Protein AF-B5AGU4-F1 (afdb_monomer)

InterPro domains:
  IPR000353 MHC class II, beta chain, N-terminal [PF00969] (6-67)
  IPR000353 MHC class II, beta chain, N-terminal [SM00921] (1-69)
  IPR011162 MHC classes I/II-like antigen recognition protein [SSF54452] (1-75)
  IPR014745 MHC class II, alpha/beta chain, N-terminal [G3DSA:3.10.320.10] (1-72)

Mean predicted aligned error: 3.12 Å

pLDDT: mean 95.68, std 5.25, range [65.62, 98.69]

Organism: NCBI:txid340988

Structure (mmCIF, N/CA/C/O backbone):
data_AF-B5AGU4-F1
#
_entry.id   AF-B5AGU4-F1
#
loop_
_atom_site.group_PDB
_atom_site.id
_atom_site.type_symbol
_atom_site.label_atom_id
_atom_site.label_alt_id
_atom_site.label_comp_id
_atom_site.label_asym_id
_atom_site.label_entity_id
_atom_site.label_seq_id
_atom_site.pdbx_PDB_ins_code
_atom_site.Cartn_x
_atom_site.Cartn_y
_atom_site.Cartn_z
_atom_site.occupancy
_atom_site.B_iso_or_equiv
_atom_site.auth_seq_id
_atom_site.auth_comp_id
_atom_site.auth_asym_id
_atom_site.auth_atom_id
_atom_site.pdbx_PDB_model_num
ATOM 1 N N . SER A 1 1 ? 9.314 -9.910 -17.369 1.00 79.06 1 SER A N 1
ATOM 2 C CA . SER A 1 1 ? 7.893 -10.057 -16.972 1.00 79.06 1 SER A CA 1
ATOM 3 C C . SER A 1 1 ? 7.138 -8.777 -17.269 1.00 79.06 1 SER A C 1
ATOM 5 O O . SER A 1 1 ? 7.770 -7.733 -17.333 1.00 79.06 1 SER A O 1
ATOM 7 N N . ASP A 1 2 ? 5.820 -8.827 -17.433 1.00 85.75 2 ASP A N 1
ATOM 8 C CA . ASP A 1 2 ? 4.964 -7.642 -17.629 1.00 85.75 2 ASP A CA 1
ATOM 9 C C . ASP A 1 2 ? 4.532 -6.964 -16.310 1.00 85.75 2 ASP A C 1
ATOM 11 O O . ASP A 1 2 ? 4.111 -5.805 -16.328 1.00 85.75 2 ASP A O 1
ATOM 15 N N . TYR A 1 3 ? 4.720 -7.655 -15.177 1.00 93.56 3 TYR A N 1
ATOM 16 C CA . TYR A 1 3 ? 4.446 -7.188 -13.812 1.00 93.56 3 TYR A CA 1
ATOM 17 C C . TYR A 1 3 ? 2.982 -6.791 -13.579 1.00 93.56 3 TYR A C 1
ATOM 19 O O . TYR A 1 3 ? 2.695 -5.851 -12.828 1.00 93.56 3 TYR A O 1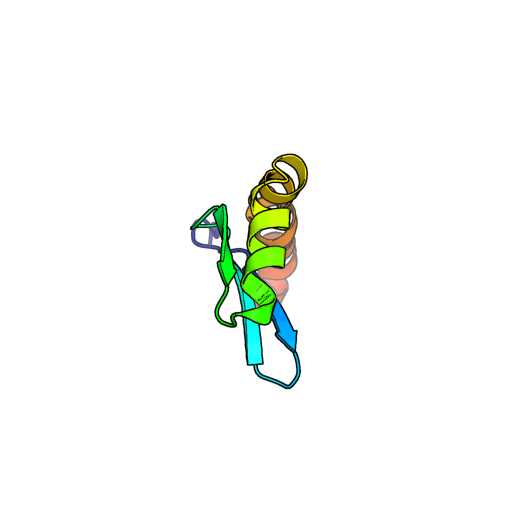
ATOM 27 N N . SER A 1 4 ? 2.056 -7.486 -14.238 1.00 92.56 4 SER A N 1
ATOM 28 C CA . SER A 1 4 ? 0.617 -7.317 -14.014 1.00 92.56 4 SER A CA 1
ATOM 29 C C . SER A 1 4 ? 0.226 -7.578 -12.559 1.00 92.56 4 SER A C 1
ATOM 31 O O . SER A 1 4 ? -0.607 -6.861 -12.018 1.00 92.56 4 SER A O 1
ATOM 33 N N . ASP A 1 5 ? 0.889 -8.542 -11.917 1.00 95.56 5 ASP A N 1
ATOM 34 C CA . ASP A 1 5 ? 0.517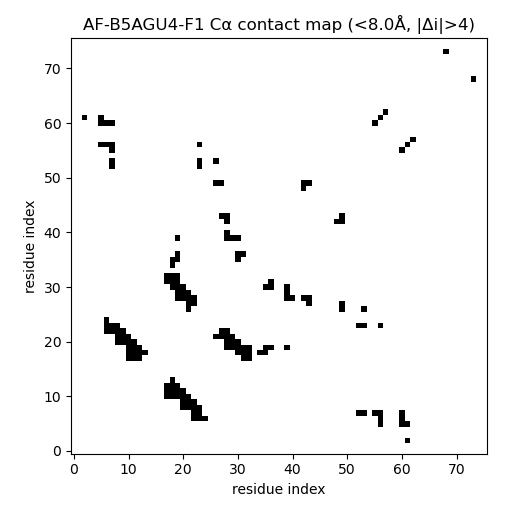 -9.061 -10.594 1.00 95.56 5 ASP A CA 1
ATOM 35 C C . ASP A 1 5 ? 1.160 -8.286 -9.430 1.00 95.56 5 ASP A C 1
ATOM 37 O O . ASP A 1 5 ? 1.118 -8.723 -8.279 1.00 95.56 5 ASP A O 1
ATOM 41 N N . MET A 1 6 ? 1.808 -7.149 -9.709 1.00 96.88 6 MET A N 1
ATOM 42 C CA . MET A 1 6 ? 2.377 -6.311 -8.654 1.00 96.88 6 MET A CA 1
ATOM 43 C C . MET A 1 6 ? 1.297 -5.749 -7.739 1.00 96.88 6 MET A C 1
ATOM 45 O O . MET A 1 6 ? 0.237 -5.320 -8.185 1.00 96.88 6 MET A O 1
ATOM 49 N N . VAL A 1 7 ? 1.633 -5.675 -6.453 1.00 97.88 7 VAL A N 1
ATOM 50 C CA . VAL A 1 7 ? 0.790 -5.088 -5.418 1.00 97.88 7 VAL A CA 1
ATOM 51 C C . VAL A 1 7 ? 1.595 -4.026 -4.686 1.00 97.88 7 VAL A C 1
ATOM 53 O O . VAL A 1 7 ? 2.665 -4.300 -4.146 1.00 97.88 7 VAL A O 1
ATOM 56 N N . PHE A 1 8 ? 1.060 -2.811 -4.644 1.00 98.38 8 PHE A N 1
ATOM 57 C CA . PHE A 1 8 ? 1.535 -1.757 -3.759 1.00 98.38 8 PHE A CA 1
ATOM 58 C C . PHE A 1 8 ? 0.944 -1.924 -2.352 1.00 98.38 8 PHE A C 1
ATOM 60 O O . PHE A 1 8 ? -0.271 -2.121 -2.206 1.00 98.38 8 PHE A O 1
ATOM 67 N N . LEU A 1 9 ? 1.813 -1.845 -1.339 1.00 98.44 9 LEU A N 1
ATOM 68 C CA . LEU A 1 9 ? 1.486 -1.959 0.081 1.00 98.44 9 LEU A CA 1
ATOM 69 C C . LEU A 1 9 ? 2.016 -0.741 0.846 1.00 98.44 9 LEU A C 1
ATOM 71 O O . LEU A 1 9 ? 3.190 -0.397 0.717 1.00 98.44 9 LEU A O 1
ATOM 75 N N . VAL A 1 10 ? 1.189 -0.160 1.717 1.00 98.00 10 VAL A N 1
ATOM 76 C CA . VAL A 1 10 ? 1.628 0.828 2.721 1.00 98.00 10 VAL A CA 1
ATOM 77 C C . VAL A 1 10 ? 1.356 0.241 4.090 1.00 98.00 10 VAL A C 1
ATOM 79 O O . VAL A 1 10 ? 0.201 -0.018 4.407 1.00 98.00 10 VAL A O 1
ATOM 82 N N . SER A 1 11 ? 2.397 0.018 4.891 1.00 97.75 11 SER A N 1
ATOM 83 C CA . SER A 1 11 ? 2.271 -0.549 6.238 1.00 97.75 11 SER A CA 1
ATOM 84 C C . SER A 1 11 ? 2.615 0.495 7.291 1.00 97.75 11 SER A C 1
ATOM 86 O O . SER A 1 11 ? 3.713 1.048 7.285 1.00 97.75 11 SER A O 1
ATOM 88 N N . MET A 1 12 ? 1.674 0.741 8.193 1.00 97.19 12 MET A N 1
ATOM 89 C CA . MET A 1 12 ? 1.835 1.588 9.368 1.00 97.19 12 MET A CA 1
ATOM 90 C C . MET A 1 12 ? 2.089 0.671 10.558 1.00 97.19 12 MET A C 1
ATOM 92 O O . MET A 1 12 ? 1.218 -0.125 10.906 1.00 97.19 12 MET A O 1
ATOM 96 N N . SER A 1 13 ? 3.271 0.769 11.162 1.00 97.12 13 SER A N 1
ATOM 97 C CA . SER A 1 13 ? 3.652 -0.067 12.300 1.00 97.12 13 SER A CA 1
ATOM 98 C C . SER A 1 13 ? 4.206 0.778 13.438 1.00 97.12 13 SER A C 1
ATOM 100 O O . SER A 1 13 ? 5.052 1.646 13.211 1.00 97.12 13 SER A O 1
ATOM 102 N N . PHE A 1 14 ? 3.804 0.467 14.668 1.00 95.75 14 PHE A N 1
ATOM 103 C CA . PHE A 1 14 ? 4.322 1.080 15.887 1.00 95.75 14 PHE A CA 1
ATOM 104 C C . PHE A 1 14 ? 4.788 -0.000 16.865 1.00 95.75 14 PHE A C 1
ATOM 106 O O . PHE A 1 14 ? 4.123 -1.013 17.053 1.00 95.75 14 PHE A O 1
ATOM 113 N N . ASN A 1 15 ? 5.966 0.174 17.474 1.00 95.81 15 ASN A N 1
ATOM 114 C CA . ASN A 1 15 ? 6.549 -0.796 18.417 1.00 95.81 15 ASN A CA 1
ATOM 115 C C . ASN A 1 15 ? 6.556 -2.256 17.916 1.00 95.81 15 ASN A C 1
ATOM 117 O O . ASN A 1 15 ? 6.338 -3.189 18.684 1.00 95.81 15 ASN A O 1
ATOM 121 N N . LYS A 1 16 ? 6.854 -2.458 16.624 1.00 96.31 16 LYS A N 1
ATOM 122 C CA . LYS A 1 16 ? 6.849 -3.768 15.934 1.00 96.31 16 LYS A CA 1
ATOM 123 C C . LYS A 1 16 ? 5.467 -4.425 15.793 1.00 96.31 16 LYS A C 1
ATOM 125 O O . LYS A 1 16 ? 5.396 -5.570 15.358 1.00 96.31 16 LYS A O 1
ATOM 130 N N . VAL A 1 17 ? 4.391 -3.712 16.107 1.00 97.25 17 VAL A N 1
ATOM 131 C CA . VAL A 1 17 ? 3.013 -4.129 15.844 1.00 97.25 17 VAL A CA 1
ATOM 132 C C . VAL A 1 17 ? 2.555 -3.462 14.552 1.00 97.25 17 VAL A C 1
ATOM 134 O O . VAL A 1 17 ? 2.780 -2.269 14.360 1.00 97.25 17 VAL A O 1
ATOM 137 N N . LEU A 1 18 ? 1.964 -4.237 13.642 1.00 97.94 18 LEU A N 1
ATOM 138 C CA . LEU A 1 18 ? 1.313 -3.690 12.454 1.00 97.94 18 LEU A CA 1
ATOM 139 C C . LEU A 1 18 ? -0.023 -3.090 12.889 1.00 97.94 18 LEU A C 1
ATOM 141 O O . LEU A 1 18 ? -0.884 -3.814 13.373 1.00 97.94 18 LEU A O 1
ATOM 145 N N . ASP A 1 19 ? -0.183 -1.787 12.714 1.00 98.00 19 ASP A N 1
ATOM 146 C CA . ASP A 1 19 ? -1.382 -1.054 13.107 1.00 98.00 19 ASP A CA 1
ATOM 147 C C . ASP A 1 19 ? -2.407 -1.037 11.976 1.00 98.00 19 ASP A C 1
ATOM 149 O O . ASP A 1 19 ? -3.570 -1.387 12.170 1.00 98.00 19 ASP A O 1
ATOM 153 N N . ALA A 1 20 ? -1.974 -0.672 10.769 1.00 98.25 20 ALA A N 1
ATOM 154 C CA . ALA A 1 20 ? -2.821 -0.655 9.585 1.00 98.25 20 ALA A CA 1
ATOM 155 C C . ALA A 1 20 ? -2.015 -0.900 8.309 1.00 98.25 20 ALA A C 1
ATOM 157 O O . ALA A 1 20 ? -0.828 -0.580 8.232 1.00 98.25 20 ALA A O 1
ATOM 158 N N . GLN A 1 21 ? -2.669 -1.436 7.282 1.00 98.62 21 GLN A N 1
ATOM 159 C CA . GLN A 1 21 ? -2.062 -1.652 5.977 1.00 98.62 21 GLN A CA 1
ATOM 160 C C . GLN A 1 21 ? -3.026 -1.307 4.843 1.00 98.62 21 GLN A C 1
ATOM 162 O O . GLN A 1 21 ? -4.160 -1.782 4.817 1.00 98.62 21 GLN A O 1
ATOM 167 N N . TYR A 1 22 ? -2.555 -0.516 3.882 1.00 98.69 22 TYR A N 1
ATOM 168 C CA . TYR A 1 22 ? -3.186 -0.383 2.572 1.00 98.69 22 TYR A CA 1
ATOM 169 C C . TYR A 1 22 ? -2.675 -1.475 1.641 1.00 98.69 22 TYR A C 1
ATOM 171 O O . TYR A 1 22 ? -1.469 -1.716 1.570 1.00 98.69 22 TYR A O 1
ATOM 179 N N . ASN A 1 23 ? -3.586 -2.079 0.886 1.00 98.44 23 ASN A N 1
ATOM 180 C CA . ASN A 1 23 ? -3.270 -3.009 -0.188 1.00 98.44 23 ASN A CA 1
ATOM 181 C C . ASN A 1 23 ? -3.986 -2.560 -1.464 1.00 98.44 23 ASN A C 1
ATOM 183 O O . ASN A 1 23 ? -5.212 -2.479 -1.475 1.00 98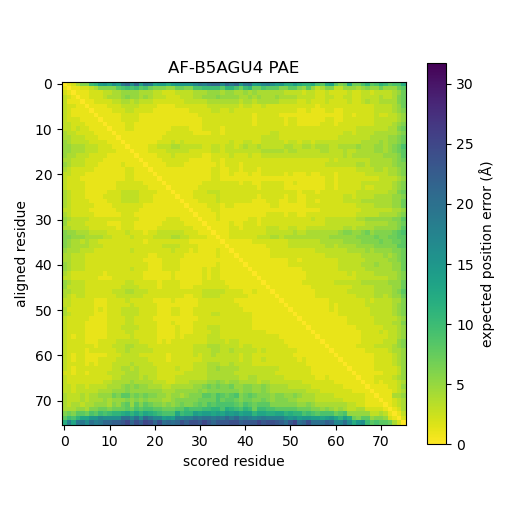.44 23 ASN A O 1
ATOM 187 N N . SER A 1 24 ? -3.234 -2.281 -2.531 1.00 98.06 24 SER A N 1
ATOM 188 C CA . SER A 1 24 ? -3.778 -1.795 -3.816 1.00 98.06 24 SER A CA 1
ATOM 189 C C . SER A 1 24 ? -4.790 -2.738 -4.485 1.00 98.06 24 SER A C 1
ATOM 191 O O . SER A 1 24 ? -5.683 -2.256 -5.180 1.00 98.06 24 SER A O 1
ATOM 193 N N . THR A 1 25 ? -4.734 -4.048 -4.221 1.00 97.31 25 THR A N 1
ATOM 194 C CA . THR A 1 25 ? -5.742 -5.020 -4.684 1.00 97.31 25 THR A CA 1
ATOM 195 C C . THR A 1 25 ? -7.061 -4.876 -3.924 1.00 97.31 25 THR A C 1
ATOM 197 O O . THR A 1 25 ? -8.133 -5.055 -4.495 1.00 97.31 25 THR A O 1
ATOM 200 N N . VAL A 1 26 ? -6.998 -4.529 -2.635 1.00 97.75 26 VAL A N 1
ATOM 201 C CA . VAL A 1 26 ? -8.183 -4.298 -1.788 1.00 97.75 26 VAL A CA 1
ATOM 202 C C . VAL A 1 26 ? -8.713 -2.868 -1.956 1.00 97.75 26 VAL A C 1
ATOM 204 O O . VAL A 1 26 ? -9.918 -2.636 -1.891 1.00 97.75 26 VAL A O 1
ATOM 207 N N . GLY A 1 27 ? -7.821 -1.900 -2.181 1.00 97.94 27 GLY A N 1
ATOM 208 C CA . GLY A 1 27 ? -8.142 -0.497 -2.439 1.00 97.94 27 GLY A CA 1
ATOM 209 C C . GLY A 1 27 ? -8.464 0.339 -1.198 1.00 97.94 27 GLY A C 1
ATOM 210 O O . GLY A 1 27 ? -9.032 1.417 -1.341 1.00 97.94 27 GLY A O 1
ATOM 211 N N . LYS A 1 28 ? -8.132 -0.131 0.009 1.00 98.44 28 LYS A N 1
ATOM 212 C CA . LYS A 1 28 ? -8.358 0.583 1.278 1.00 98.44 28 LYS A CA 1
ATOM 213 C C . LYS A 1 28 ? -7.386 0.123 2.366 1.00 98.44 28 LYS A C 1
ATOM 215 O O . LYS A 1 28 ? -6.761 -0.929 2.232 1.00 98.44 28 LYS A O 1
ATOM 220 N N . PHE A 1 29 ? -7.295 0.891 3.446 1.00 98.50 29 PHE A N 1
ATOM 221 C CA . PHE A 1 29 ? -6.619 0.488 4.674 1.00 98.50 29 PHE A CA 1
ATOM 222 C C . PHE A 1 29 ? -7.465 -0.514 5.463 1.00 98.50 29 PHE A C 1
ATOM 224 O O . PHE A 1 29 ? -8.659 -0.295 5.687 1.00 98.50 29 PHE A O 1
ATOM 231 N N . VAL A 1 30 ? -6.820 -1.587 5.909 1.00 98.38 30 VAL A N 1
ATOM 232 C CA . VAL A 1 30 ? -7.298 -2.515 6.941 1.00 98.38 30 VAL A CA 1
ATOM 233 C C . VAL A 1 30 ? -6.490 -2.249 8.208 1.00 98.38 30 VAL A C 1
ATOM 235 O O . VAL A 1 30 ? -5.276 -2.079 8.118 1.00 98.38 30 VAL A O 1
ATOM 238 N N . TRP A 1 31 ? -7.142 -2.188 9.368 1.00 98.19 31 TRP A N 1
ATOM 239 C CA . TRP A 1 31 ? -6.483 -2.021 10.665 1.00 98.19 31 TRP A CA 1
ATOM 240 C C . TRP A 1 31 ? -6.428 -3.347 11.428 1.00 98.19 31 TRP A C 1
ATOM 242 O O . TRP A 1 31 ? -7.258 -4.231 11.221 1.00 98.19 31 TRP A O 1
ATOM 252 N N . PHE A 1 32 ? -5.438 -3.473 12.307 1.00 97.88 32 PHE A N 1
ATOM 253 C CA . PHE A 1 32 ? -5.180 -4.669 13.112 1.00 97.88 32 PHE A CA 1
ATOM 254 C C . PHE A 1 32 ? -5.099 -4.364 14.613 1.00 97.88 32 PHE A C 1
ATOM 256 O O . PHE A 1 32 ? -5.051 -5.287 15.423 1.00 97.88 32 PHE A O 1
ATOM 263 N N . THR A 1 33 ? -5.106 -3.084 14.989 1.00 97.75 33 THR A N 1
ATOM 264 C CA . THR A 1 33 ? -5.153 -2.623 16.380 1.00 97.75 33 THR A CA 1
ATOM 265 C C . THR A 1 33 ? -6.305 -1.638 16.566 1.00 97.75 33 THR A C 1
ATOM 267 O O . THR A 1 33 ? -6.632 -0.874 15.657 1.00 97.75 33 THR A O 1
ATOM 270 N N . GLU A 1 34 ? -6.920 -1.627 17.751 1.00 95.94 34 GLU A N 1
ATOM 271 C CA . GLU A 1 34 ? -8.023 -0.703 18.079 1.00 95.94 34 GLU A CA 1
ATOM 272 C C . GLU A 1 34 ? -7.595 0.766 17.932 1.00 95.94 34 GLU A C 1
ATOM 274 O O . GLU A 1 34 ? -8.328 1.602 17.411 1.00 95.94 34 GLU A O 1
ATOM 279 N N . GLN A 1 35 ? -6.351 1.077 18.308 1.00 94.19 35 GLN A N 1
ATOM 280 C CA . GLN A 1 35 ? -5.780 2.421 18.191 1.00 94.19 35 GLN A CA 1
ATOM 281 C C . GLN A 1 35 ? -5.727 2.923 16.734 1.00 94.19 35 GLN A C 1
ATOM 283 O O . GLN A 1 35 ? -5.768 4.133 16.495 1.00 94.19 35 GLN A O 1
ATOM 288 N N . ALA A 1 36 ? -5.622 2.013 15.763 1.00 97.06 36 ALA A N 1
ATOM 289 C CA . ALA A 1 36 ? -5.485 2.331 14.348 1.00 97.06 36 ALA A CA 1
ATOM 290 C C . ALA A 1 36 ? -6.820 2.399 13.592 1.00 97.06 36 ALA A C 1
ATOM 292 O O . ALA A 1 36 ? -6.842 2.911 12.470 1.00 97.06 36 ALA A O 1
ATOM 293 N N . GLU A 1 37 ? -7.921 1.945 14.199 1.00 97.62 37 GLU A N 1
ATOM 294 C CA . GLU A 1 37 ? -9.254 1.896 13.583 1.00 97.62 37 GLU A CA 1
ATOM 295 C C . GLU A 1 37 ? -9.685 3.269 13.063 1.00 97.62 37 GLU A C 1
ATOM 297 O O . GLU A 1 37 ? -9.886 3.462 11.862 1.00 97.62 37 GLU A O 1
ATOM 302 N N . LYS A 1 38 ? -9.703 4.272 13.947 1.00 97.19 38 LYS A N 1
ATOM 303 C CA . LYS A 1 38 ? -10.117 5.637 13.595 1.00 97.19 38 LYS A CA 1
ATOM 304 C C . LYS A 1 38 ? -9.228 6.269 12.521 1.00 97.19 38 LYS A C 1
ATOM 306 O O . LYS A 1 38 ? -9.708 7.021 11.675 1.00 97.19 38 LYS A O 1
ATOM 311 N N . SER A 1 39 ? -7.930 5.972 12.537 1.00 97.00 39 SER A N 1
ATOM 312 C CA . SER A 1 39 ? -6.999 6.452 11.511 1.00 97.00 39 SER A CA 1
ATOM 313 C C . SER A 1 39 ? -7.310 5.823 10.152 1.00 97.00 39 SER A C 1
ATOM 315 O O . SER A 1 39 ? -7.384 6.536 9.151 1.00 97.00 39 SER A O 1
ATOM 317 N N . ALA A 1 40 ? -7.567 4.511 10.120 1.00 97.81 40 ALA A N 1
ATOM 318 C CA . ALA A 1 40 ? -7.947 3.802 8.904 1.00 97.81 40 ALA A CA 1
ATOM 319 C C . ALA A 1 40 ? -9.270 4.326 8.327 1.00 97.81 40 ALA A C 1
ATOM 321 O O . ALA A 1 40 ? -9.357 4.536 7.118 1.00 97.81 40 ALA A O 1
ATOM 322 N N . GLU A 1 41 ? -10.270 4.611 9.164 1.00 98.12 41 GLU A N 1
ATOM 323 C CA . GLU A 1 41 ? -11.522 5.241 8.728 1.00 98.12 41 GLU A CA 1
ATOM 324 C C . GLU A 1 41 ? -11.291 6.618 8.094 1.00 98.12 41 GLU A C 1
ATOM 326 O O . GLU A 1 41 ? -11.809 6.896 7.011 1.00 98.12 41 GLU A O 1
ATOM 331 N N . ILE A 1 42 ? -10.480 7.473 8.729 1.00 98.19 42 ILE A N 1
ATOM 332 C CA . ILE A 1 42 ? -10.153 8.808 8.206 1.00 98.19 42 ILE A CA 1
ATOM 333 C C . ILE A 1 42 ? -9.475 8.705 6.835 1.00 98.19 42 ILE A C 1
ATOM 335 O O . ILE A 1 42 ? -9.871 9.409 5.903 1.00 98.19 42 ILE A O 1
ATOM 339 N N . TRP A 1 43 ? -8.480 7.826 6.684 1.00 98.19 43 TRP A N 1
ATOM 340 C CA . TRP A 1 43 ? -7.799 7.643 5.400 1.00 98.19 43 TRP A CA 1
ATOM 341 C C . TRP A 1 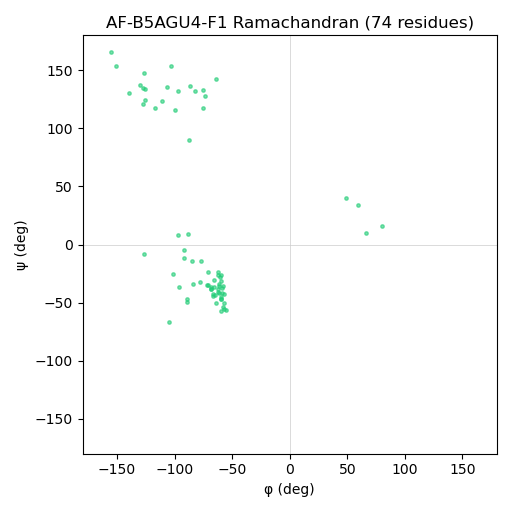43 ? -8.729 7.076 4.332 1.00 98.19 43 TRP A C 1
ATOM 343 O O . TRP A 1 43 ? -8.737 7.582 3.213 1.00 98.19 43 TRP A O 1
ATOM 353 N N . ASN A 1 44 ? -9.545 6.077 4.674 1.00 98.38 44 ASN A N 1
ATOM 354 C CA . ASN A 1 44 ? -10.475 5.444 3.739 1.00 98.38 44 ASN A CA 1
ATOM 355 C C . ASN A 1 44 ? -11.575 6.398 3.257 1.00 98.38 44 ASN A C 1
ATOM 357 O O . ASN A 1 44 ? -12.022 6.289 2.116 1.00 98.38 44 ASN A O 1
ATOM 361 N N . ASN A 1 45 ? -11.973 7.361 4.091 1.00 98.50 45 ASN A N 1
ATOM 362 C CA . ASN A 1 45 ? -12.925 8.404 3.715 1.00 98.50 45 ASN A CA 1
ATOM 363 C C . ASN A 1 45 ? -12.294 9.515 2.853 1.00 98.50 45 ASN A C 1
ATOM 365 O O . ASN A 1 45 ? -13.018 10.282 2.216 1.00 98.50 45 ASN A O 1
ATOM 369 N N . ASN A 1 46 ? -10.962 9.598 2.771 1.00 98.50 46 ASN A N 1
ATOM 370 C CA . ASN A 1 46 ? -10.270 10.523 1.877 1.00 98.50 46 ASN A CA 1
ATOM 371 C C . ASN A 1 46 ? -10.056 9.893 0.490 1.00 98.50 46 ASN A C 1
ATOM 373 O O . ASN A 1 46 ? -9.029 9.277 0.204 1.00 98.50 46 ASN A O 1
ATOM 377 N N . GLN A 1 47 ? -11.025 10.091 -0.407 1.00 98.00 47 GLN A N 1
ATOM 378 C CA . GLN A 1 47 ? -10.990 9.510 -1.754 1.00 98.00 47 GLN A CA 1
ATOM 379 C C . GLN A 1 47 ? -9.764 9.925 -2.573 1.00 98.00 47 GLN A C 1
ATOM 381 O O . GLN A 1 47 ? -9.183 9.079 -3.250 1.00 98.00 47 GLN A O 1
ATOM 386 N N . ALA A 1 48 ? -9.352 11.195 -2.516 1.00 98.50 48 ALA A N 1
ATOM 387 C CA . ALA A 1 48 ? -8.196 11.672 -3.275 1.00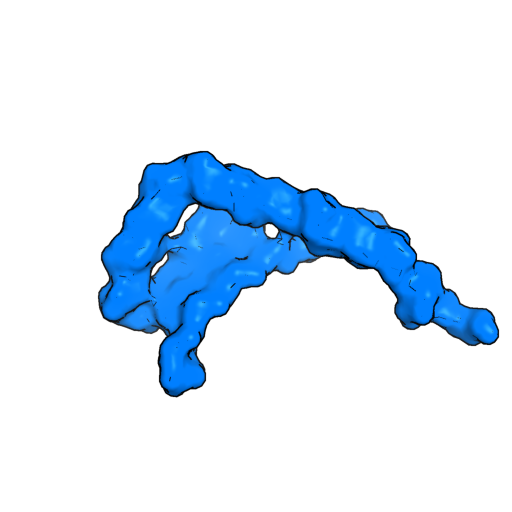 98.50 48 ALA A CA 1
ATOM 388 C C . ALA A 1 48 ? -6.916 10.941 -2.847 1.00 98.50 48 ALA A C 1
ATOM 390 O O . ALA A 1 48 ? -6.131 10.510 -3.690 1.00 98.50 48 ALA A O 1
ATOM 391 N N . PHE A 1 49 ? -6.753 10.735 -1.539 1.00 98.38 49 PHE A N 1
ATOM 392 C CA . PHE A 1 49 ? -5.637 9.977 -0.989 1.00 98.38 49 PHE A CA 1
ATOM 393 C C . PHE A 1 49 ? -5.666 8.510 -1.436 1.00 98.38 49 PHE A C 1
ATOM 395 O O . PHE A 1 49 ? -4.681 8.017 -1.979 1.00 98.38 49 PHE A O 1
ATOM 402 N N . ILE A 1 50 ? -6.807 7.828 -1.295 1.00 98.44 50 ILE A N 1
ATOM 403 C CA . ILE A 1 50 ? -6.946 6.415 -1.682 1.00 98.44 50 ILE A CA 1
ATOM 404 C C . ILE A 1 50 ? -6.735 6.190 -3.185 1.00 98.44 50 ILE A C 1
ATOM 406 O O . ILE A 1 50 ? -6.118 5.195 -3.569 1.00 98.44 50 ILE A O 1
ATOM 410 N N . GLN A 1 51 ? -7.217 7.095 -4.041 1.00 98.12 51 GLN A N 1
ATOM 411 C CA . GLN A 1 51 ? -6.994 7.001 -5.488 1.00 98.12 51 GLN A CA 1
ATOM 412 C C . GLN A 1 51 ? -5.525 7.227 -5.855 1.00 98.12 51 GLN A C 1
ATOM 414 O O . GLN A 1 51 ? -5.016 6.529 -6.729 1.00 98.12 51 GLN A O 1
ATOM 419 N N . GLY A 1 52 ? -4.832 8.135 -5.158 1.00 98.44 52 GLY A N 1
ATOM 420 C CA . GLY A 1 52 ? -3.383 8.298 -5.291 1.00 98.44 52 GLY A CA 1
ATOM 421 C C . GLY A 1 52 ? -2.640 6.999 -4.977 1.00 98.44 52 GLY A C 1
ATOM 422 O O . GLY A 1 52 ? -1.952 6.466 -5.841 1.00 98.44 52 GLY A O 1
ATOM 423 N N . LEU A 1 53 ? -2.896 6.409 -3.803 1.00 98.12 53 LEU A N 1
ATOM 424 C CA . LEU A 1 53 ? -2.279 5.134 -3.409 1.00 98.12 53 LEU A CA 1
ATOM 425 C C . LEU A 1 53 ? -2.610 3.984 -4.371 1.00 98.12 53 LEU A C 1
ATOM 427 O O . LEU A 1 53 ? -1.805 3.073 -4.559 1.00 98.12 53 LEU A O 1
ATOM 431 N N . LYS A 1 54 ? -3.796 4.004 -4.990 1.00 98.06 54 LYS A N 1
ATOM 432 C CA . LYS A 1 54 ? -4.168 3.005 -5.996 1.00 98.06 54 LYS A CA 1
ATOM 433 C C . LYS A 1 54 ? -3.335 3.150 -7.268 1.00 98.06 54 LYS A C 1
ATOM 435 O O . LYS A 1 54 ? -2.972 2.138 -7.857 1.00 98.06 54 LYS A O 1
ATOM 440 N N . ALA A 1 55 ? -3.033 4.378 -7.684 1.00 98.19 55 ALA A N 1
ATOM 441 C CA . ALA A 1 55 ? -2.205 4.648 -8.857 1.00 98.19 55 ALA A CA 1
ATOM 442 C C . ALA A 1 55 ? -0.724 4.293 -8.633 1.00 98.19 55 ALA A C 1
ATOM 444 O O . ALA A 1 55 ? -0.023 3.979 -9.596 1.00 98.19 55 ALA A O 1
ATOM 445 N N . ASP A 1 56 ? -0.262 4.271 -7.380 1.00 98.31 56 ASP A N 1
ATOM 446 C CA . ASP A 1 56 ? 1.146 4.044 -7.033 1.00 98.31 56 ASP A CA 1
ATOM 447 C C . ASP A 1 56 ? 1.695 2.674 -7.466 1.00 98.31 56 ASP A C 1
ATOM 449 O O . ASP A 1 56 ? 2.894 2.537 -7.729 1.00 98.31 56 ASP A O 1
ATOM 453 N N . VAL A 1 57 ? 0.835 1.664 -7.644 1.00 98.12 57 VAL A N 1
ATOM 454 C CA . VAL A 1 57 ? 1.248 0.376 -8.231 1.00 98.12 57 VAL A CA 1
ATOM 455 C C . VAL A 1 57 ? 1.765 0.539 -9.667 1.00 98.12 57 VAL A C 1
ATOM 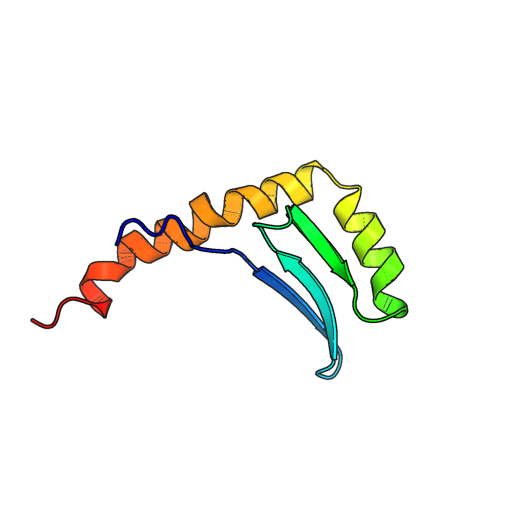457 O O . VAL A 1 57 ? 2.717 -0.131 -10.075 1.00 98.12 57 VAL A O 1
ATOM 460 N N . ASP A 1 58 ? 1.194 1.471 -10.426 1.00 97.44 58 ASP A N 1
ATOM 461 C CA . ASP A 1 58 ? 1.570 1.728 -11.811 1.00 97.44 58 ASP A CA 1
ATOM 462 C C . ASP A 1 58 ? 2.688 2.771 -11.896 1.00 97.44 58 ASP A C 1
ATOM 464 O O . ASP A 1 58 ? 3.672 2.565 -12.614 1.00 97.44 58 ASP A O 1
ATOM 468 N N . THR A 1 59 ? 2.536 3.879 -11.164 1.00 97.31 59 THR A N 1
ATOM 469 C CA . THR A 1 59 ? 3.407 5.060 -11.261 1.00 97.31 59 THR A CA 1
ATOM 470 C C . THR A 1 59 ? 4.732 4.881 -10.533 1.00 97.31 59 THR A C 1
ATOM 472 O O . THR A 1 59 ? 5.744 5.389 -11.010 1.00 97.31 59 THR A O 1
ATOM 475 N N . TYR A 1 60 ? 4.755 4.123 -9.432 1.00 96.31 60 TYR A N 1
ATOM 476 C CA . TYR A 1 60 ? 5.977 3.809 -8.698 1.00 96.31 60 TYR A CA 1
ATOM 477 C C . TYR A 1 60 ? 6.414 2.370 -8.952 1.00 96.31 60 TYR A C 1
ATOM 479 O O . TYR A 1 60 ? 7.448 2.156 -9.585 1.00 96.31 60 TYR A O 1
ATOM 487 N N . CYS A 1 61 ? 5.648 1.369 -8.501 1.00 96.88 61 CYS A N 1
ATOM 488 C CA . CYS A 1 61 ? 6.135 -0.017 -8.490 1.00 96.88 61 CYS A CA 1
ATOM 489 C C . CYS A 1 61 ? 6.500 -0.509 -9.892 1.00 96.88 61 CYS A C 1
ATOM 491 O O . CYS A 1 61 ? 7.647 -0.891 -10.139 1.00 96.88 61 CYS A O 1
ATOM 493 N N . ARG A 1 62 ? 5.548 -0.465 -10.831 1.00 96.50 62 ARG A N 1
ATOM 494 C CA . ARG A 1 62 ? 5.781 -0.993 -12.178 1.00 96.50 62 ARG A CA 1
ATOM 495 C C . ARG A 1 62 ? 6.744 -0.134 -12.988 1.00 96.50 62 ARG A C 1
ATOM 497 O O . ARG A 1 62 ? 7.521 -0.674 -13.776 1.00 96.50 62 ARG A O 1
ATOM 504 N N . HIS A 1 63 ? 6.700 1.182 -12.803 1.00 95.94 63 HIS A N 1
ATOM 505 C CA . HIS A 1 63 ? 7.641 2.101 -13.434 1.00 95.94 63 HIS A CA 1
ATOM 506 C C . HIS A 1 63 ? 9.090 1.751 -13.074 1.00 95.94 63 HIS A C 1
ATOM 508 O O . HIS A 1 63 ? 9.888 1.461 -13.965 1.00 95.94 63 HIS A O 1
ATOM 514 N N . TYR A 1 64 ? 9.410 1.687 -11.779 1.00 96.12 64 TYR A N 1
ATOM 515 C CA . TYR A 1 64 ? 10.771 1.397 -11.332 1.00 96.12 64 TYR A CA 1
ATOM 516 C C . TYR A 1 64 ? 11.197 -0.034 -11.631 1.00 96.12 64 TYR A C 1
ATOM 518 O O . TYR A 1 64 ? 12.333 -0.241 -12.050 1.00 96.12 64 TYR A O 1
ATOM 526 N N . ALA A 1 65 ? 10.298 -1.011 -11.497 1.00 95.31 65 ALA A N 1
ATOM 527 C CA . ALA A 1 65 ? 10.615 -2.395 -11.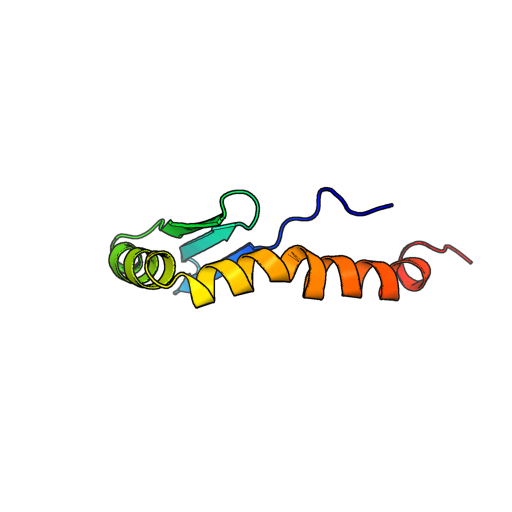828 1.00 95.31 65 ALA A CA 1
ATOM 528 C C . ALA A 1 65 ? 11.085 -2.555 -13.279 1.00 95.31 65 ALA A C 1
ATOM 530 O O . ALA A 1 65 ? 12.076 -3.232 -13.524 1.00 95.31 65 ALA A O 1
ATOM 531 N N . ARG A 1 66 ? 10.428 -1.878 -14.230 1.00 93.94 66 ARG A N 1
ATOM 532 C CA . ARG A 1 66 ? 10.833 -1.887 -15.645 1.00 93.94 66 ARG A CA 1
ATOM 533 C C . ARG A 1 66 ? 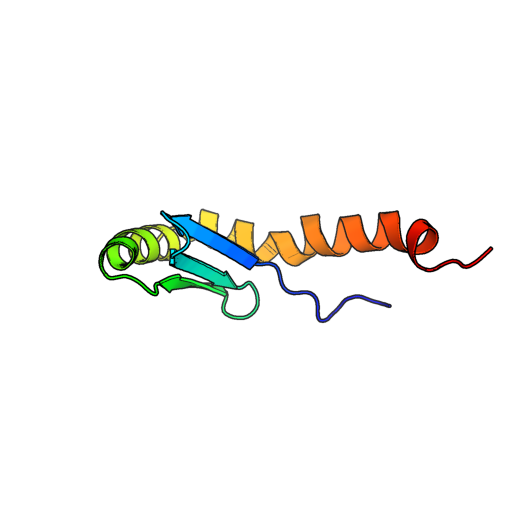12.190 -1.230 -15.879 1.00 93.94 66 ARG A C 1
ATOM 535 O O . ARG A 1 66 ? 12.928 -1.694 -16.738 1.00 93.94 66 ARG A O 1
ATOM 542 N N . ILE A 1 67 ? 12.509 -0.168 -15.139 1.00 94.62 67 ILE A N 1
ATOM 543 C CA . ILE A 1 67 ? 13.796 0.532 -15.260 1.00 94.62 67 ILE A CA 1
ATOM 544 C C . ILE A 1 67 ? 14.949 -0.360 -14.794 1.00 94.62 67 ILE A C 1
ATOM 546 O O . ILE A 1 67 ? 15.993 -0.387 -15.438 1.00 94.62 67 ILE A O 1
ATOM 550 N N . VAL A 1 68 ? 14.770 -1.081 -13.684 1.00 94.00 68 VAL A N 1
ATOM 551 C CA . VAL A 1 68 ? 15.848 -1.875 -13.069 1.00 94.00 68 VAL A CA 1
ATOM 552 C C . VAL A 1 68 ? 15.897 -3.328 -13.548 1.00 94.00 68 VAL A C 1
ATOM 554 O O . VAL A 1 68 ? 16.805 -4.051 -13.149 1.00 94.00 68 VAL A O 1
ATOM 557 N N . ASP A 1 69 ? 14.940 -3.774 -14.373 1.00 93.38 69 ASP A N 1
ATOM 558 C CA . ASP A 1 69 ? 14.776 -5.198 -14.695 1.00 93.38 69 ASP A CA 1
ATOM 559 C C . ASP A 1 69 ? 16.030 -5.822 -15.291 1.00 93.38 69 ASP A C 1
ATOM 561 O O . ASP A 1 69 ? 16.492 -6.850 -14.800 1.00 93.38 69 ASP A O 1
ATOM 565 N N . SER A 1 70 ? 16.590 -5.179 -16.317 1.00 92.12 70 SER A N 1
ATOM 566 C CA . SER A 1 70 ? 17.789 -5.656 -17.005 1.00 92.12 70 SER A CA 1
ATOM 567 C C . SER A 1 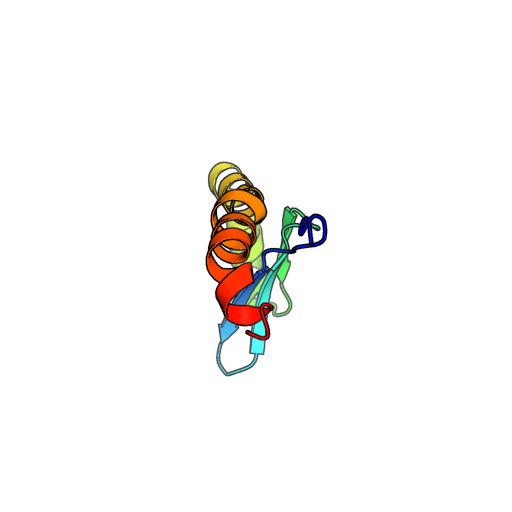70 ? 18.962 -5.765 -16.037 1.00 92.12 70 SER A C 1
ATOM 569 O O . SER A 1 70 ? 19.603 -6.802 -15.956 1.00 92.12 70 SER A O 1
ATOM 571 N N . ALA A 1 71 ? 19.175 -4.751 -15.195 1.00 92.00 71 ALA A N 1
ATOM 572 C CA . ALA A 1 71 ? 20.260 -4.749 -14.216 1.00 92.00 71 ALA A CA 1
ATOM 573 C C . ALA A 1 71 ? 20.157 -5.871 -13.164 1.00 92.00 71 ALA A C 1
ATOM 575 O O . ALA A 1 71 ? 21.171 -6.267 -12.595 1.00 92.00 71 ALA A O 1
ATOM 576 N N . VAL A 1 72 ? 18.949 -6.361 -12.867 1.00 90.25 72 VAL A N 1
ATOM 577 C CA . VAL A 1 72 ? 18.723 -7.407 -11.854 1.00 90.25 72 VAL A CA 1
ATOM 578 C C . VAL A 1 72 ? 18.638 -8.803 -12.471 1.00 90.25 72 VAL A C 1
ATOM 580 O O . VAL A 1 72 ? 19.056 -9.779 -11.845 1.00 90.25 72 VAL A O 1
ATOM 583 N N . ARG A 1 73 ? 18.038 -8.930 -13.658 1.00 87.94 73 ARG A N 1
ATOM 584 C CA . ARG A 1 73 ? 17.726 -10.225 -14.279 1.00 87.94 73 ARG A CA 1
ATOM 585 C C . ARG A 1 73 ? 18.707 -10.640 -15.363 1.00 87.94 73 ARG A C 1
ATOM 587 O O . ARG A 1 73 ? 18.829 -11.848 -15.595 1.00 87.94 73 ARG A O 1
ATOM 594 N N . ASP A 1 74 ? 19.391 -9.698 -16.004 1.00 88.44 74 ASP A N 1
ATOM 595 C CA . ASP A 1 74 ? 20.374 -10.037 -17.024 1.00 88.44 74 ASP A CA 1
ATOM 596 C C . ASP A 1 74 ? 21.615 -10.615 -16.336 1.00 88.44 74 ASP A C 1
ATOM 598 O O . ASP A 1 74 ? 22.145 -10.069 -15.373 1.00 88.44 74 ASP A O 1
ATOM 602 N N . LYS A 1 75 ? 22.040 -11.793 -16.801 1.00 77.06 75 LYS A N 1
ATOM 603 C CA . LYS A 1 75 ? 23.176 -12.548 -16.245 1.00 77.06 75 LYS A CA 1
ATOM 604 C C . LYS A 1 75 ? 24.484 -12.330 -17.014 1.00 77.06 75 LYS A C 1
ATOM 606 O O . LYS A 1 75 ? 25.429 -13.087 -16.801 1.00 77.06 75 LYS A O 1
ATOM 611 N N . THR A 1 76 ? 24.495 -11.391 -17.956 1.00 65.62 76 THR A N 1
ATOM 612 C CA . THR A 1 76 ? 25.702 -10.954 -18.677 1.00 65.62 76 THR A CA 1
ATOM 613 C C . THR A 1 76 ? 26.604 -10.150 -17.766 1.00 65.62 76 THR A C 1
ATOM 615 O O . THR A 1 76 ? 27.814 -10.455 -17.755 1.00 65.62 76 THR A O 1
#

Nearest PDB structures (foldseek):
  4mdi-assembly1_B  TM=9.279E-01  e=7.474E-06  Homo sapiens
  8jr4-assembly1_B  TM=9.294E-01  e=7.001E-06  Eptesicus fuscus
  6v18-assembly1_B  TM=8.892E-01  e=9.094E-06  Homo sapiens
  4z7w-assembly2_D  TM=9.237E-01  e=7.371E-05  Homo sapiens
  3c5j-assembly1_B  TM=8.190E-01  e=3.833E-05  Homo sapiens

Foldseek 3Di:
DQCPVDWQKDFDDDPNRTAWMDILVVLFIDGDDPVCVVVRVVQRVPPVNSVVSNCCSPVPVSVVCVVCVCVVPPPD

Sequence (76 aa):
SDYSDMVFLVSMSFNKVLDAQYNSTVGKFVWFTEQAEKSAEIWNNNQAFIQGLKADVDTYCRHYARIVDSAVRDKT

Radius of gyration: 15.32 Å; Cα contacts (8 Å, |Δi|>4): 83; chains: 1; bounding box: 39×24×37 Å

Secondary structure (DSSP, 8-state):
---TT---EEEEEETTEEEEEEETTTTEEEESSHHHHHHHHHHHH-HHHHHHHHHHIIIIIIHHHHHHHHHHH---

Solvent-accessible surface area (backbone atoms only — not comparable to full-atom values): 4490 Å² total; per-residue (Å²): 133,90,64,82,87,65,74,38,73,50,78,44,65,55,97,92,39,67,24,34,36,34,35,43,87,78,59,43,52,48,55,72,36,80,86,28,42,67,56,30,52,56,50,58,70,34,58,72,61,42,51,52,56,47,46,38,33,57,71,45,53,48,45,51,49,66,73,47,38,60,82,72,68,57,88,127